Protein AF-A0A4R5PIX7-F1 (afdb_monomer_lite)

Sequence (69 aa):
MRSVRNWLVAKANAPKIGPSEIQGKYAAFQEWYWERELRRGSSEEDILEYPTNELLDAMIEWMESGQPT

Foldseek 3Di:
DVVVLVCCCVPVVDPNDDPVRVVVLVVLLVVVVVVVVVVVVDDPVRSVVDDPVVSVVSVVVCVVVVRGD

Radius of gyration: 14.4 Å; chains: 1; bounding box: 35×25×29 Å

Structure (mmCIF, N/CA/C/O backbone):
data_AF-A0A4R5PIX7-F1
#
_entry.id   AF-A0A4R5PIX7-F1
#
loop_
_atom_site.group_PDB
_atom_site.id
_atom_site.type_symbol
_atom_site.label_atom_id
_atom_site.label_alt_id
_atom_site.label_comp_id
_atom_site.label_asym_id
_atom_site.label_entity_id
_atom_site.label_seq_id
_atom_site.pdbx_PDB_ins_code
_atom_site.Cartn_x
_atom_site.Cartn_y
_atom_site.Cartn_z
_atom_site.occupancy
_atom_site.B_iso_or_equiv
_atom_site.auth_seq_id
_atom_site.auth_comp_id
_atom_site.auth_asym_id
_atom_site.auth_atom_id
_atom_site.pdbx_PDB_model_num
ATOM 1 N N . MET A 1 1 ? -6.129 11.253 6.381 1.00 62.22 1 MET A N 1
ATOM 2 C CA . MET A 1 1 ? -6.359 9.808 6.645 1.00 62.22 1 MET A CA 1
ATOM 3 C C . MET A 1 1 ? -7.192 9.501 7.895 1.00 62.22 1 MET A C 1
ATOM 5 O O . MET A 1 1 ? -8.134 8.727 7.784 1.00 62.22 1 MET A O 1
ATOM 9 N N . ARG A 1 2 ? -6.918 10.090 9.074 1.00 72.25 2 ARG A N 1
ATOM 10 C CA . ARG A 1 2 ? -7.621 9.745 10.335 1.00 72.25 2 ARG A CA 1
ATOM 11 C C . ARG A 1 2 ? -9.149 9.934 10.284 1.00 72.25 2 ARG A C 1
ATOM 13 O O . ARG A 1 2 ? -9.878 9.060 10.742 1.00 72.25 2 ARG A O 1
ATOM 20 N N . SER A 1 3 ? -9.624 11.031 9.688 1.00 80.75 3 SER A N 1
ATOM 21 C CA . SER A 1 3 ? -11.058 11.349 9.583 1.00 80.75 3 SER A CA 1
ATOM 22 C C . SER A 1 3 ? -11.824 10.367 8.689 1.00 80.75 3 SER A C 1
ATOM 24 O O . SER A 1 3 ? -12.891 9.904 9.075 1.00 80.75 3 SER A O 1
ATOM 26 N N . VAL A 1 4 ? -11.245 9.982 7.545 1.00 80.00 4 VAL A N 1
ATOM 27 C CA . VAL A 1 4 ? -11.839 9.011 6.604 1.00 80.00 4 VAL A CA 1
ATOM 28 C C . VAL A 1 4 ? -11.924 7.620 7.232 1.00 80.00 4 VAL A C 1
ATOM 30 O O . VAL A 1 4 ? -12.983 7.001 7.217 1.00 80.00 4 VAL A O 1
ATOM 33 N N . ARG A 1 5 ? -10.844 7.160 7.877 1.00 77.56 5 ARG A N 1
ATOM 34 C CA . ARG A 1 5 ? -10.842 5.904 8.640 1.00 77.56 5 ARG A CA 1
ATOM 35 C C . ARG A 1 5 ? -11.934 5.900 9.709 1.00 77.56 5 ARG A C 1
ATOM 37 O O . ARG A 1 5 ? -12.680 4.937 9.818 1.00 77.56 5 ARG A O 1
ATOM 44 N N . ASN A 1 6 ? -12.013 6.957 10.519 1.00 82.81 6 ASN A N 1
ATOM 45 C CA . ASN A 1 6 ? -13.005 7.031 11.591 1.00 82.81 6 ASN A CA 1
ATOM 46 C C . ASN A 1 6 ? -14.435 6.997 11.037 1.00 82.81 6 ASN A C 1
ATOM 48 O O . ASN A 1 6 ? -15.287 6.329 11.615 1.00 82.81 6 ASN A O 1
ATOM 52 N N . TRP A 1 7 ? -14.678 7.664 9.906 1.00 86.12 7 TRP A N 1
ATOM 53 C CA . TRP A 1 7 ? -15.956 7.593 9.205 1.00 86.12 7 TRP A CA 1
ATOM 54 C C . TRP A 1 7 ? -16.267 6.168 8.721 1.00 86.12 7 TRP A C 1
ATOM 56 O O . TRP A 1 7 ? -17.361 5.683 8.986 1.00 86.12 7 TRP A O 1
ATOM 66 N N . LEU A 1 8 ? -15.307 5.458 8.114 1.00 82.06 8 LEU A N 1
ATOM 67 C CA . LEU A 1 8 ? -15.483 4.067 7.665 1.00 82.06 8 LEU A CA 1
ATOM 68 C C . LEU A 1 8 ? -15.775 3.103 8.821 1.00 82.06 8 LEU A C 1
ATOM 70 O O . LEU A 1 8 ? -16.704 2.305 8.736 1.00 82.06 8 LEU A O 1
ATOM 74 N N . VAL A 1 9 ? -15.029 3.204 9.924 1.00 84.69 9 VAL A N 1
ATOM 75 C CA . VAL A 1 9 ? -15.276 2.395 11.130 1.00 84.69 9 VAL A CA 1
ATOM 76 C C . VAL A 1 9 ? -16.685 2.658 11.670 1.00 84.69 9 VAL A C 1
ATOM 78 O O . VAL A 1 9 ? -17.392 1.721 12.022 1.00 84.69 9 VAL A O 1
ATOM 81 N N . ALA 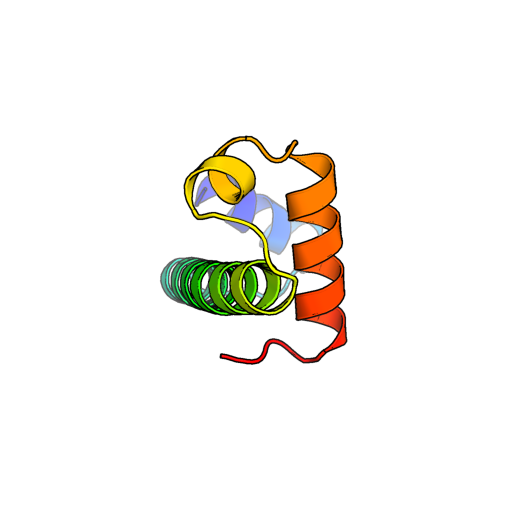A 1 10 ? -17.124 3.920 11.690 1.00 86.12 10 ALA A N 1
ATOM 82 C CA . ALA A 1 10 ? -18.436 4.298 12.209 1.00 86.12 10 ALA A CA 1
ATOM 83 C C . ALA A 1 10 ? -19.608 3.959 11.270 1.00 86.12 10 ALA A C 1
ATOM 85 O O . ALA A 1 10 ? -20.711 3.707 11.749 1.00 86.12 10 ALA A O 1
ATOM 86 N N . LYS A 1 11 ? -19.411 4.001 9.946 1.00 89.81 11 LYS A N 1
ATOM 87 C CA . LYS A 1 11 ? -20.490 3.844 8.953 1.00 89.81 11 LYS A CA 1
ATOM 88 C C . LYS A 1 11 ? -20.569 2.470 8.311 1.00 89.81 11 LYS A C 1
ATOM 90 O O . LYS A 1 11 ? -21.668 2.049 7.977 1.00 89.81 11 LYS A O 1
ATOM 95 N N . ALA A 1 12 ? -19.444 1.784 8.155 1.00 83.38 12 ALA A N 1
ATOM 96 C CA . ALA A 1 12 ? -19.371 0.481 7.497 1.00 83.38 12 ALA A CA 1
ATOM 97 C C . ALA A 1 12 ? -19.032 -0.660 8.471 1.00 83.38 12 ALA A C 1
ATOM 99 O O . ALA A 1 12 ? -18.795 -1.779 8.028 1.00 83.38 12 ALA A O 1
ATOM 100 N N . ASN A 1 13 ? -18.965 -0.379 9.782 1.00 81.88 13 ASN A N 1
ATOM 101 C CA . ASN A 1 13 ? -18.483 -1.314 10.807 1.00 81.88 13 ASN A CA 1
ATOM 102 C C . ASN A 1 13 ? -17.128 -1.947 10.432 1.00 81.88 13 ASN A C 1
ATOM 104 O O . ASN A 1 13 ? -16.849 -3.108 10.734 1.00 81.88 13 ASN A O 1
ATOM 108 N N . ALA A 1 14 ? -16.301 -1.182 9.712 1.00 84.44 14 ALA A N 1
ATOM 109 C CA . ALA A 1 14 ? -15.015 -1.652 9.238 1.00 84.44 14 ALA A CA 1
ATOM 110 C C . ALA A 1 14 ? -14.085 -1.941 10.431 1.00 84.44 14 ALA A C 1
ATOM 112 O O . ALA A 1 14 ? -14.169 -1.247 11.455 1.00 84.44 14 ALA A O 1
ATOM 113 N N . PRO A 1 15 ? -13.159 -2.909 10.305 1.00 82.75 15 PRO A N 1
ATOM 114 C CA . PRO A 1 15 ? -12.191 -3.196 11.349 1.00 82.75 15 PRO A CA 1
ATOM 115 C C . PRO A 1 15 ? -11.438 -1.933 11.770 1.00 82.75 15 PRO A C 1
ATOM 117 O O . PRO A 1 15 ? -10.984 -1.134 10.944 1.00 82.75 15 PRO A O 1
ATOM 120 N N . LYS A 1 16 ? -11.289 -1.741 13.082 1.00 83.19 16 LYS A N 1
ATOM 121 C CA . LYS A 1 16 ? -10.621 -0.569 13.659 1.00 83.19 16 LYS A CA 1
ATOM 122 C C . LYS A 1 16 ? -9.096 -0.720 13.592 1.00 83.19 16 LYS A C 1
ATOM 124 O O . LYS A 1 16 ? -8.419 -0.690 14.613 1.00 83.19 16 LYS A O 1
ATOM 129 N N . ILE A 1 17 ? -8.557 -0.818 12.381 1.00 85.00 17 ILE A N 1
ATOM 130 C CA . ILE A 1 17 ? -7.118 -0.932 12.112 1.00 85.00 17 ILE A CA 1
ATOM 131 C C . ILE A 1 17 ? -6.410 0.352 12.563 1.00 85.00 17 ILE A C 1
ATOM 133 O O . ILE A 1 17 ? -6.941 1.463 12.409 1.00 85.00 17 ILE A O 1
ATOM 137 N N . GLY A 1 18 ? -5.246 0.218 13.195 1.00 85.94 18 GLY A N 1
ATOM 138 C CA . GLY A 1 18 ? -4.437 1.356 13.633 1.00 85.94 18 GLY A CA 1
ATOM 139 C C . GLY A 1 18 ? -3.788 2.086 12.448 1.00 85.94 18 GLY A C 1
ATOM 140 O O . GLY A 1 18 ? -3.404 1.437 11.481 1.00 85.94 18 GLY A O 1
ATOM 141 N N . PRO A 1 19 ? -3.600 3.419 12.492 1.00 84.44 19 PRO A N 1
ATOM 142 C CA . PRO A 1 19 ? -2.880 4.134 11.433 1.00 84.44 19 PRO A CA 1
ATOM 143 C C . PRO A 1 19 ? -1.474 3.577 11.161 1.00 84.44 19 PRO A C 1
ATOM 145 O O . PRO A 1 19 ? -1.092 3.457 10.004 1.00 84.44 19 PRO A O 1
ATOM 148 N N . SER A 1 20 ? -0.745 3.189 12.212 1.00 89.88 20 SER A N 1
ATOM 149 C CA . SER A 1 20 ? 0.584 2.576 12.097 1.00 89.88 20 SER A CA 1
ATOM 150 C C . SER A 1 20 ? 0.548 1.215 11.403 1.00 89.88 20 SER A C 1
ATOM 152 O O . SER A 1 20 ? 1.454 0.894 10.649 1.00 89.88 20 SER A O 1
ATOM 154 N N . GLU A 1 21 ? -0.514 0.435 11.609 1.00 89.75 21 GLU A N 1
ATOM 155 C CA . GLU A 1 21 ? -0.685 -0.855 10.939 1.00 89.75 21 GLU A CA 1
ATOM 156 C C . GLU A 1 21 ? -0.977 -0.665 9.445 1.00 89.75 21 GLU A C 1
ATOM 158 O O . GLU A 1 21 ? -0.399 -1.357 8.618 1.00 89.75 21 GLU A O 1
ATOM 163 N N . ILE A 1 22 ? -1.797 0.329 9.080 1.00 87.50 22 ILE A N 1
ATOM 164 C CA . ILE A 1 22 ? -2.030 0.688 7.669 1.00 87.50 22 ILE A CA 1
ATOM 165 C C . ILE A 1 22 ? -0.713 1.095 6.995 1.00 87.50 22 ILE A C 1
ATOM 167 O O . ILE A 1 22 ? -0.433 0.660 5.883 1.00 87.50 22 ILE A O 1
ATOM 171 N N . GLN A 1 23 ? 0.102 1.910 7.670 1.00 90.25 23 GLN A N 1
ATOM 172 C CA . GLN A 1 23 ? 1.407 2.331 7.155 1.00 90.25 23 GLN A CA 1
ATOM 173 C C . GLN A 1 23 ? 2.376 1.156 7.009 1.00 90.25 23 GLN A C 1
ATOM 175 O O . GLN A 1 23 ? 3.024 1.044 5.975 1.00 90.25 23 GLN A O 1
ATOM 180 N N . GLY A 1 24 ? 2.436 0.264 8.003 1.00 93.50 24 GLY A N 1
ATOM 181 C CA . GLY A 1 24 ? 3.271 -0.936 7.943 1.00 93.50 24 GLY A CA 1
ATOM 182 C C . GLY A 1 24 ? 2.878 -1.859 6.790 1.00 93.50 24 GLY A C 1
ATOM 183 O O . GLY A 1 24 ? 3.742 -2.301 6.044 1.00 93.50 24 GLY A O 1
ATOM 184 N N . LYS A 1 25 ? 1.574 -2.077 6.579 1.00 92.75 25 LYS A N 1
ATOM 185 C CA . LYS A 1 25 ? 1.073 -2.857 5.437 1.00 92.75 25 LYS A CA 1
ATOM 186 C C . LYS A 1 25 ? 1.414 -2.217 4.097 1.00 92.75 25 LYS A C 1
ATOM 188 O O . LYS A 1 25 ? 1.779 -2.923 3.170 1.00 92.75 25 LYS A O 1
ATOM 193 N N . TYR A 1 26 ? 1.309 -0.894 3.998 1.00 92.38 26 TYR A N 1
ATOM 194 C CA . TYR A 1 26 ? 1.682 -0.190 2.775 1.00 92.38 26 TYR A CA 1
ATOM 195 C C . TYR A 1 26 ? 3.184 -0.307 2.482 1.00 92.38 26 TYR A C 1
ATOM 197 O O . TYR A 1 26 ? 3.550 -0.533 1.338 1.00 92.38 26 TYR A O 1
ATOM 205 N N . ALA A 1 27 ? 4.043 -0.206 3.501 1.00 94.69 27 ALA A N 1
ATOM 206 C CA . ALA A 1 27 ? 5.484 -0.401 3.338 1.00 94.69 27 ALA A CA 1
ATOM 207 C C . ALA A 1 27 ? 5.822 -1.828 2.872 1.00 94.69 27 ALA A C 1
ATOM 209 O O . ALA A 1 27 ? 6.517 -1.978 1.875 1.00 94.69 27 ALA A O 1
ATOM 210 N N . ALA A 1 28 ? 5.245 -2.850 3.515 1.00 95.62 28 ALA A N 1
ATOM 211 C CA . ALA A 1 28 ? 5.419 -4.247 3.109 1.00 95.62 28 ALA A CA 1
ATOM 212 C C . ALA A 1 28 ? 4.955 -4.494 1.664 1.00 95.62 28 ALA A C 1
ATOM 214 O O . ALA A 1 28 ? 5.649 -5.136 0.885 1.00 95.62 28 ALA A O 1
ATOM 215 N N . PHE A 1 29 ? 3.811 -3.923 1.271 1.00 95.88 29 PHE A N 1
ATOM 216 C CA . PHE A 1 29 ? 3.353 -3.975 -0.116 1.00 95.88 29 PHE A CA 1
ATOM 217 C C . PHE A 1 29 ? 4.357 -3.334 -1.084 1.00 95.88 29 PHE A C 1
ATOM 219 O O . PHE A 1 29 ? 4.599 -3.892 -2.148 1.00 95.88 29 PHE A O 1
ATOM 226 N N . GLN A 1 30 ? 4.920 -2.170 -0.749 1.00 94.31 30 GLN A N 1
ATOM 227 C CA . GLN A 1 30 ? 5.883 -1.485 -1.617 1.00 94.31 30 GLN A CA 1
ATOM 228 C C . GLN A 1 30 ? 7.170 -2.298 -1.794 1.00 94.31 30 GLN A C 1
ATOM 230 O O . GLN A 1 30 ? 7.646 -2.404 -2.919 1.00 94.31 30 GLN A O 1
ATOM 235 N N . GLU A 1 31 ? 7.687 -2.900 -0.721 1.00 95.00 31 GLU A N 1
ATOM 236 C CA . GLU A 1 31 ? 8.848 -3.799 -0.773 1.00 95.00 31 GLU A CA 1
ATOM 237 C C . GLU A 1 31 ? 8.559 -5.011 -1.669 1.00 95.00 31 GLU A C 1
ATOM 239 O O . GLU A 1 31 ? 9.257 -5.232 -2.661 1.00 95.00 31 GLU A O 1
ATOM 244 N N . TRP A 1 32 ? 7.457 -5.718 -1.404 1.00 95.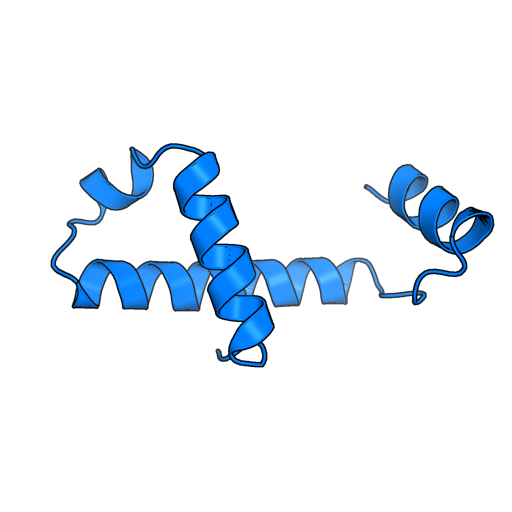81 32 TRP A N 1
ATOM 245 C CA . TRP A 1 32 ? 7.034 -6.868 -2.203 1.00 95.81 32 TRP A CA 1
ATOM 246 C C . TRP A 1 32 ? 6.822 -6.521 -3.682 1.00 95.81 32 TRP A C 1
ATOM 248 O O . TRP A 1 32 ? 7.256 -7.254 -4.574 1.00 95.81 32 TRP A O 1
ATOM 258 N N . TYR A 1 33 ? 6.144 -5.405 -3.958 1.00 94.69 33 TYR A N 1
ATOM 259 C CA . TYR A 1 33 ? 5.854 -4.941 -5.313 1.00 94.69 33 TYR A CA 1
ATOM 260 C C . TYR A 1 33 ? 7.144 -4.653 -6.079 1.00 94.69 33 TYR A C 1
ATOM 262 O O . TYR A 1 33 ? 7.292 -5.095 -7.218 1.00 94.69 33 TYR A O 1
ATOM 270 N N . TRP A 1 34 ? 8.099 -3.982 -5.433 1.00 94.12 34 TRP A N 1
ATOM 271 C CA . TRP A 1 34 ? 9.389 -3.666 -6.033 1.00 94.12 34 TRP A CA 1
ATOM 272 C C . TRP A 1 34 ? 10.159 -4.933 -6.406 1.00 94.12 34 TRP A C 1
ATOM 274 O O . TRP A 1 34 ? 10.576 -5.100 -7.551 1.00 94.12 34 TRP A O 1
ATOM 284 N N . GLU A 1 35 ? 10.280 -5.884 -5.477 1.00 93.75 35 GLU A N 1
ATOM 285 C CA . GLU A 1 35 ? 10.952 -7.158 -5.744 1.00 93.75 35 GLU A CA 1
ATOM 286 C C . GLU A 1 35 ? 10.268 -7.970 -6.845 1.00 93.75 35 GLU A C 1
ATOM 288 O O . GLU A 1 35 ? 10.937 -8.626 -7.651 1.00 93.75 35 GLU A O 1
ATOM 293 N N . ARG A 1 36 ? 8.932 -7.948 -6.888 1.00 93.81 36 ARG A N 1
ATOM 294 C CA . ARG A 1 36 ? 8.146 -8.630 -7.916 1.00 93.81 36 ARG A CA 1
ATOM 295 C C . ARG A 1 36 ? 8.445 -8.072 -9.302 1.00 93.81 36 ARG A C 1
ATOM 297 O O . ARG A 1 36 ? 8.674 -8.863 -10.215 1.00 93.81 36 ARG A O 1
ATOM 304 N N . GLU A 1 37 ? 8.445 -6.753 -9.462 1.00 93.94 37 GLU A N 1
ATOM 305 C CA . GLU A 1 37 ? 8.690 -6.116 -10.758 1.00 93.94 37 GLU A CA 1
ATOM 306 C C . GLU A 1 37 ? 10.148 -6.259 -11.205 1.00 93.94 37 GLU A C 1
ATOM 308 O O . GLU A 1 37 ? 10.401 -6.647 -12.346 1.00 93.94 37 GLU A O 1
ATOM 313 N N . LEU A 1 38 ? 11.113 -6.120 -10.289 1.00 93.69 38 LEU A N 1
ATOM 314 C CA . LEU A 1 38 ? 12.516 -6.434 -10.583 1.00 93.69 38 LEU A CA 1
ATOM 315 C C . LEU A 1 38 ? 12.686 -7.886 -11.056 1.00 93.69 38 LEU A C 1
ATOM 317 O O . LEU A 1 38 ? 13.411 -8.162 -12.011 1.00 93.69 38 LEU A O 1
ATOM 321 N N . ARG A 1 39 ? 11.979 -8.839 -10.434 1.00 92.88 39 ARG A N 1
ATOM 322 C CA . ARG A 1 39 ? 12.000 -10.256 -10.839 1.00 92.88 39 ARG A CA 1
ATOM 323 C C . ARG A 1 39 ? 11.334 -10.497 -12.195 1.00 92.88 39 ARG A C 1
ATOM 325 O O . ARG A 1 39 ? 11.705 -11.444 -12.886 1.00 92.88 39 ARG A O 1
ATOM 332 N N . ARG A 1 40 ? 10.365 -9.662 -12.577 1.00 92.00 40 ARG A N 1
ATOM 333 C CA . ARG A 1 40 ? 9.741 -9.658 -13.911 1.00 92.00 40 ARG A CA 1
ATOM 334 C C . ARG A 1 40 ? 10.637 -9.016 -14.977 1.00 92.00 40 ARG A C 1
ATOM 336 O O . ARG A 1 40 ? 10.358 -9.182 -16.161 1.00 92.00 40 ARG A O 1
ATOM 343 N N . GLY A 1 41 ? 11.740 -8.391 -14.567 1.00 92.75 41 GLY A N 1
ATOM 344 C CA . GLY A 1 41 ? 12.755 -7.816 -15.447 1.00 92.75 41 GLY A CA 1
ATOM 345 C C . GLY A 1 41 ? 12.595 -6.317 -15.685 1.00 92.75 41 GLY A C 1
ATOM 346 O O . GLY A 1 41 ? 13.302 -5.781 -16.535 1.00 92.75 41 GLY A O 1
ATOM 347 N N . SER A 1 42 ? 11.694 -5.654 -14.959 1.00 91.19 42 SER A N 1
ATOM 348 C CA . SER A 1 42 ? 11.528 -4.202 -15.017 1.00 91.19 42 SER A CA 1
ATOM 349 C C . SER A 1 42 ? 12.738 -3.510 -14.398 1.00 91.19 42 SER A C 1
ATOM 351 O O . SER A 1 42 ? 13.302 -3.989 -13.410 1.00 91.19 42 SER A O 1
ATOM 353 N N . SER A 1 43 ? 13.150 -2.381 -14.969 1.00 90.56 43 SER A N 1
ATOM 354 C CA . SER A 1 43 ? 14.121 -1.506 -14.317 1.00 90.56 43 SER A CA 1
ATOM 355 C C . SER A 1 43 ? 13.448 -0.673 -13.226 1.00 90.56 43 SER A C 1
ATOM 357 O O . SER A 1 43 ? 12.229 -0.516 -13.201 1.00 90.56 43 SER A O 1
ATOM 359 N N . GLU A 1 44 ? 14.242 -0.105 -12.320 1.00 88.38 44 GLU A N 1
ATOM 360 C CA . GLU A 1 44 ? 13.720 0.810 -11.296 1.00 88.38 44 GLU A CA 1
ATOM 361 C C . GLU A 1 44 ? 13.027 2.038 -11.907 1.00 88.38 44 GLU A C 1
ATOM 363 O O . GLU A 1 44 ? 12.049 2.528 -11.351 1.00 88.38 44 GLU A O 1
ATOM 368 N N . GLU A 1 45 ? 13.510 2.512 -13.058 1.00 89.25 45 GLU A N 1
ATOM 369 C CA . GLU A 1 45 ? 12.921 3.638 -13.786 1.00 89.25 45 GLU A CA 1
ATOM 370 C C . GLU A 1 45 ? 11.543 3.267 -14.347 1.00 89.25 45 GLU A C 1
ATOM 372 O O . GLU A 1 45 ? 10.586 4.007 -14.133 1.00 89.25 45 GLU A O 1
ATOM 377 N N . ASP A 1 46 ? 11.406 2.071 -14.931 1.00 88.19 46 ASP A N 1
ATOM 378 C CA . ASP A 1 46 ? 10.118 1.576 -15.434 1.00 88.19 46 ASP A CA 1
ATOM 379 C C . ASP A 1 46 ? 9.071 1.499 -14.314 1.00 88.19 46 ASP A C 1
ATOM 381 O O . ASP A 1 46 ? 7.943 1.955 -14.481 1.00 88.19 46 ASP A O 1
ATOM 385 N N . ILE A 1 47 ? 9.449 0.968 -13.143 1.00 88.00 47 ILE A N 1
ATOM 386 C CA . ILE A 1 47 ? 8.534 0.785 -12.002 1.00 88.00 47 ILE A CA 1
ATOM 387 C C . ILE A 1 47 ? 7.943 2.124 -11.534 1.00 88.00 47 ILE A C 1
ATOM 389 O O . ILE A 1 47 ? 6.794 2.173 -11.086 1.00 88.00 47 ILE A O 1
ATOM 393 N N . LEU A 1 48 ? 8.709 3.214 -11.638 1.00 88.38 48 LEU A N 1
ATOM 394 C CA . LEU A 1 48 ? 8.272 4.558 -11.254 1.00 88.38 48 LEU A CA 1
ATOM 395 C C . LEU A 1 48 ? 7.313 5.193 -12.271 1.00 88.38 48 LEU A C 1
ATOM 397 O O . LEU A 1 48 ? 6.558 6.094 -11.901 1.00 88.38 48 LEU A O 1
ATOM 401 N N . GLU A 1 49 ? 7.324 4.735 -13.523 1.00 91.19 49 GLU A N 1
ATOM 402 C CA . GLU A 1 49 ? 6.445 5.228 -14.589 1.00 91.19 49 GLU A CA 1
ATOM 403 C C . GLU A 1 49 ? 5.112 4.472 -14.679 1.00 91.19 49 GLU A C 1
ATOM 405 O O . GLU A 1 49 ? 4.204 4.907 -15.395 1.00 91.19 49 GLU A O 1
ATOM 410 N N . TYR A 1 50 ? 4.959 3.362 -13.946 1.00 87.50 50 TYR A N 1
ATOM 411 C CA . TYR A 1 50 ? 3.758 2.535 -14.041 1.00 87.50 50 TYR A CA 1
ATOM 412 C C . TYR A 1 50 ? 2.500 3.303 -13.628 1.00 87.50 50 TYR A C 1
ATOM 414 O O . TYR A 1 50 ? 2.476 4.017 -12.616 1.00 87.50 50 TYR A O 1
ATOM 422 N N . PRO A 1 51 ? 1.411 3.157 -14.398 1.00 89.25 51 PRO A N 1
ATOM 423 C CA . PRO A 1 51 ? 0.194 3.889 -14.132 1.00 89.25 51 PRO A CA 1
ATOM 424 C C . PRO A 1 51 ? -0.489 3.360 -12.864 1.00 89.25 51 PRO A C 1
ATOM 426 O O . PRO A 1 51 ? -0.401 2.186 -12.501 1.00 89.25 51 PRO A O 1
ATOM 429 N N . THR A 1 52 ? -1.240 4.233 -12.187 1.00 89.56 52 THR A N 1
ATOM 430 C CA . THR A 1 52 ? -1.870 3.926 -10.892 1.00 89.56 52 THR A CA 1
ATOM 431 C C . THR A 1 52 ? -2.755 2.675 -10.918 1.00 89.56 52 THR A C 1
ATOM 433 O O . THR A 1 52 ? -2.869 1.999 -9.901 1.00 89.56 52 THR A O 1
ATOM 436 N N . ASN A 1 53 ? -3.397 2.351 -12.046 1.00 90.56 53 ASN A N 1
ATOM 437 C CA . ASN A 1 53 ? -4.222 1.145 -12.164 1.00 90.56 53 ASN A CA 1
ATOM 438 C C . ASN A 1 53 ? -3.399 -0.142 -12.011 1.00 90.56 53 ASN A C 1
ATOM 440 O O . ASN A 1 53 ? -3.844 -1.040 -11.310 1.00 90.56 53 ASN A O 1
ATOM 444 N N . GLU A 1 54 ? -2.190 -0.206 -12.568 1.00 91.19 54 GLU A N 1
ATOM 445 C CA . GLU A 1 54 ? -1.328 -1.390 -12.448 1.00 91.19 54 GLU A CA 1
ATOM 446 C C . GLU A 1 54 ? -0.828 -1.579 -11.013 1.00 91.19 54 GLU A C 1
ATOM 448 O O . GLU A 1 54 ? -0.804 -2.698 -10.496 1.00 91.19 54 GLU A O 1
ATOM 453 N N . LEU A 1 55 ? -0.523 -0.476 -10.323 1.00 92.56 55 LEU A N 1
ATOM 454 C CA . LEU A 1 55 ? -0.199 -0.503 -8.897 1.00 92.56 55 LEU A CA 1
ATOM 455 C C . LEU A 1 55 ? -1.384 -1.007 -8.052 1.00 92.56 55 LEU A C 1
ATOM 457 O O . LEU A 1 55 ? -1.189 -1.730 -7.074 1.00 92.56 55 LEU A O 1
ATOM 461 N N . LEU A 1 56 ? -2.617 -0.630 -8.405 1.00 93.19 56 LEU A N 1
ATOM 462 C CA . LEU A 1 56 ? -3.820 -1.100 -7.712 1.00 93.19 56 LEU A CA 1
ATOM 463 C C . LEU A 1 56 ? -4.080 -2.587 -7.967 1.00 93.19 56 LEU A C 1
ATOM 465 O O . LEU A 1 56 ? -4.374 -3.308 -7.015 1.00 93.19 56 LEU A O 1
ATOM 469 N N . ASP A 1 57 ? -3.915 -3.056 -9.203 1.00 95.06 57 ASP A N 1
ATOM 470 C CA . ASP A 1 57 ? -4.033 -4.478 -9.544 1.00 95.06 57 ASP A CA 1
ATOM 471 C C . ASP A 1 57 ? -2.990 -5.307 -8.781 1.00 95.06 57 ASP A C 1
ATOM 473 O O . ASP A 1 57 ? -3.308 -6.338 -8.185 1.00 95.06 57 ASP A O 1
ATOM 477 N N . ALA A 1 58 ? -1.757 -4.801 -8.688 1.00 94.44 58 ALA A N 1
ATOM 478 C CA . ALA A 1 58 ? -0.699 -5.396 -7.880 1.00 94.44 58 ALA A CA 1
ATOM 479 C C . ALA A 1 58 ? -1.058 -5.483 -6.391 1.00 94.44 58 ALA A C 1
ATOM 481 O O . ALA A 1 58 ? -0.750 -6.468 -5.720 1.00 94.44 58 ALA A O 1
ATOM 482 N N . MET A 1 59 ? -1.713 -4.450 -5.865 1.00 95.31 59 MET A N 1
ATOM 483 C CA . MET A 1 59 ? -2.154 -4.400 -4.475 1.00 95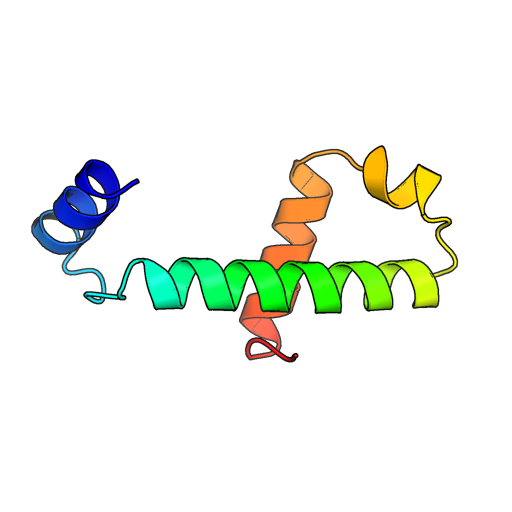.31 59 MET A CA 1
ATOM 484 C C . MET A 1 59 ? -3.275 -5.405 -4.196 1.00 95.31 59 MET A C 1
ATOM 486 O O . MET A 1 59 ? -3.308 -5.996 -3.117 1.00 95.31 59 MET A O 1
ATOM 490 N N . ILE A 1 60 ? -4.169 -5.633 -5.161 1.00 95.38 60 ILE A N 1
ATOM 491 C CA . ILE A 1 60 ? -5.204 -6.672 -5.075 1.00 95.38 60 ILE A CA 1
ATOM 492 C C . ILE A 1 60 ? -4.552 -8.059 -5.054 1.00 95.38 60 ILE A C 1
ATOM 494 O O . ILE A 1 60 ? 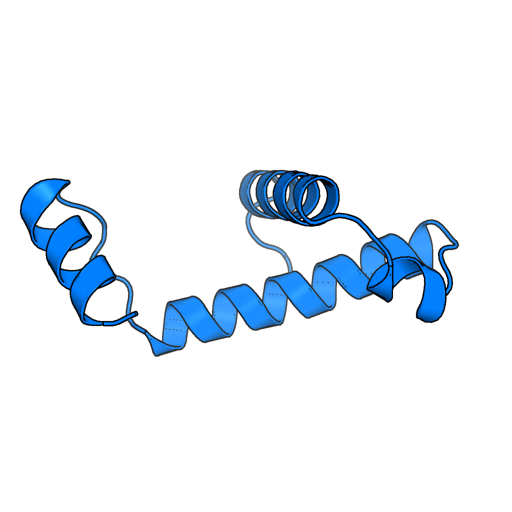-4.838 -8.838 -4.147 1.00 95.38 60 ILE A O 1
ATOM 498 N N . GLU A 1 61 ? -3.615 -8.334 -5.965 1.00 95.81 61 GLU A N 1
ATOM 499 C CA . GLU A 1 61 ? -2.858 -9.597 -6.002 1.00 95.81 61 GLU A CA 1
ATOM 500 C C . GLU A 1 61 ? -2.141 -9.860 -4.667 1.00 95.81 61 GLU A C 1
ATOM 502 O O . GLU A 1 61 ? -2.226 -10.947 -4.092 1.00 95.81 61 GLU A O 1
ATOM 507 N N . T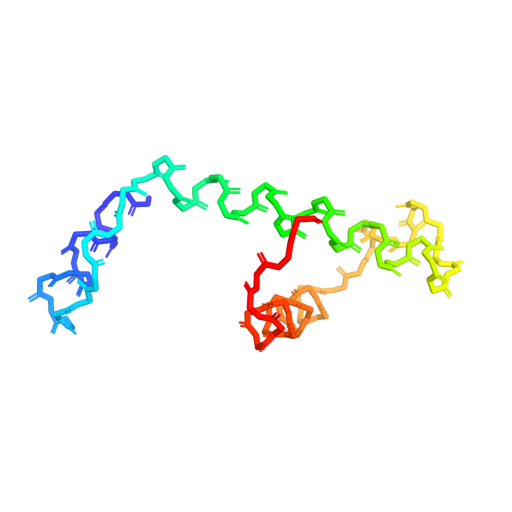RP A 1 62 ? -1.483 -8.836 -4.120 1.00 97.12 62 TRP A N 1
ATOM 508 C CA . TRP A 1 62 ? -0.81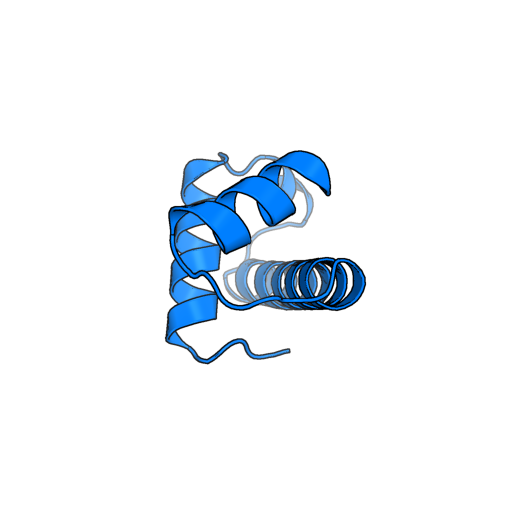7 -8.917 -2.823 1.00 97.12 62 TRP A CA 1
ATOM 509 C C . TRP A 1 62 ? -1.791 -9.268 -1.690 1.00 97.12 62 TRP A C 1
ATOM 511 O O . TRP A 1 62 ? -1.520 -10.155 -0.875 1.00 97.12 62 TRP A O 1
ATOM 521 N N . MET A 1 63 ? -2.960 -8.625 -1.661 1.00 94.81 63 MET A N 1
ATOM 522 C CA . MET A 1 63 ? -4.012 -8.917 -0.685 1.00 94.81 63 MET A CA 1
ATOM 523 C C . MET A 1 63 ? -4.532 -10.356 -0.803 1.00 94.81 63 MET A C 1
ATOM 525 O O . MET A 1 63 ? -4.713 -11.014 0.224 1.00 94.81 63 MET A O 1
ATOM 529 N N . GLU A 1 64 ? -4.740 -10.853 -2.024 1.00 95.62 64 GLU A N 1
ATOM 530 C CA . GLU A 1 64 ? -5.206 -12.219 -2.303 1.00 95.62 64 GLU A CA 1
ATOM 531 C C . GLU A 1 64 ? -4.159 -13.283 -1.952 1.00 95.62 64 GLU A C 1
ATOM 533 O O . GLU A 1 64 ? -4.508 -14.365 -1.479 1.00 95.62 64 GLU A O 1
ATOM 538 N N . SER A 1 65 ? -2.872 -12.957 -2.090 1.00 93.75 65 SER A N 1
ATOM 539 C CA . SER A 1 65 ? -1.755 -13.826 -1.698 1.00 93.75 65 SER A CA 1
ATOM 540 C C . SER A 1 65 ? -1.516 -13.908 -0.182 1.00 93.75 65 SER A C 1
ATOM 542 O O . SER A 1 65 ? -0.627 -14.629 0.268 1.00 93.75 65 SER A O 1
ATOM 544 N N . GLY A 1 66 ? -2.314 -13.198 0.624 1.00 94.62 66 GLY A N 1
ATOM 545 C CA . GLY A 1 66 ? -2.200 -13.204 2.082 1.00 94.62 66 GLY A CA 1
ATOM 546 C C . GLY A 1 66 ? -1.191 -12.203 2.646 1.00 94.62 66 GLY A C 1
ATOM 547 O O . GLY A 1 66 ? -0.800 -12.352 3.800 1.00 94.62 66 GLY A O 1
ATOM 548 N N . GLN A 1 67 ? -0.834 -11.165 1.881 1.00 93.06 67 GLN A N 1
ATOM 549 C CA . GLN A 1 67 ? 0.021 -10.049 2.315 1.00 93.06 67 GLN A CA 1
ATOM 550 C C . GLN A 1 67 ? 1.459 -10.479 2.688 1.00 93.06 67 GLN A C 1
ATOM 552 O O . GLN A 1 67 ? 1.883 -10.248 3.823 1.00 93.06 67 GLN A O 1
ATOM 557 N N . PRO A 1 68 ? 2.205 -11.127 1.770 1.00 89.19 68 PRO A N 1
ATOM 558 C CA . PRO A 1 68 ? 3.602 -11.505 1.989 1.00 89.19 68 PRO A CA 1
ATOM 559 C C . PRO A 1 68 ? 4.505 -10.279 2.181 1.00 89.19 68 PRO A C 1
ATOM 561 O O . PRO A 1 68 ? 4.222 -9.210 1.640 1.00 89.19 68 PRO A O 1
ATOM 564 N N . THR A 1 69 ? 5.592 -10.451 2.931 1.00 80.31 69 THR A N 1
ATOM 565 C CA . THR A 1 69 ? 6.665 -9.454 3.048 1.00 80.31 69 THR A CA 1
ATOM 566 C C . THR A 1 69 ? 7.747 -9.737 2.024 1.00 80.31 69 THR A C 1
ATOM 568 O O . THR A 1 69 ? 8.111 -10.932 1.900 1.00 80.31 69 THR A O 1
#

Organism: NCBI:txid877384

Secondary structure (DSSP, 8-state):
-HHHHHHHHHHH------HHHHHHHHHHHHHHHHHHHHHHT--HHHHHH--HHHHHHHHHHHHHTT---

pLDDT: mean 89.39, std 6.17, range [62.22, 97.12]